Protein AF-A0A1G3Q7P1-F1 (afdb_monomer_lite)

Secondary structure (DSSP, 8-state):
-----------HHHHHHHHHHHHHHT--HHHHHHHHHHHHHHHHHHHHHHHHHTT-----HHHHHHHHT-

Radius of gyration: 20.46 Å; chains: 1; bounding box: 49×27×46 Å

Foldseek 3Di:
DDDDDDDDDDDPVVVVVLVVVCVVVVHHSVVVVVVVVVVVVVVVVVVVVVVVCVVPDDDDPVVVCVVVVD

Sequence (70 aa):
MPTKPLSITIDKDISEKLNRISSETHRKKSFYVNEALRVYFEELEDYEIALSRRGGKTTSLKDSKKELGL

Structure (mmCIF, N/CA/C/O backbone):
data_AF-A0A1G3Q7P1-F1
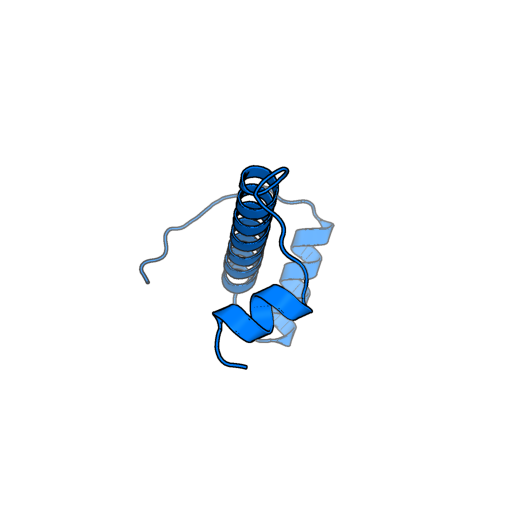#
_entry.id   AF-A0A1G3Q7P1-F1
#
loop_
_atom_site.group_PDB
_atom_site.id
_atom_site.type_symbol
_atom_site.label_atom_id
_atom_sit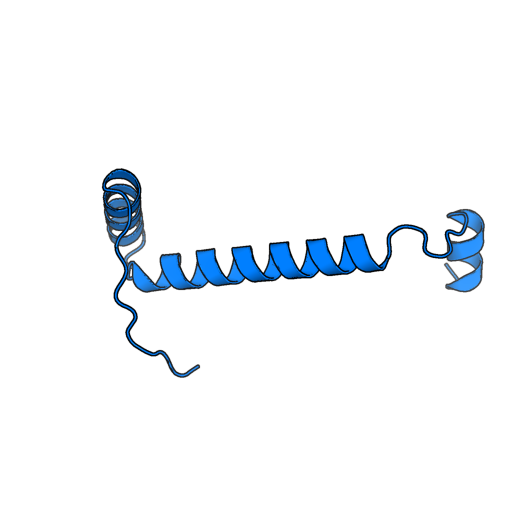e.label_alt_id
_atom_site.label_comp_id
_atom_site.label_asym_id
_atom_site.label_entity_id
_atom_site.label_seq_id
_atom_site.pdbx_PDB_ins_code
_atom_site.Cartn_x
_atom_site.Cartn_y
_atom_site.Cartn_z
_atom_site.occupancy
_atom_site.B_iso_or_equiv
_atom_site.auth_seq_id
_atom_site.auth_comp_id
_atom_site.auth_asym_id
_atom_site.auth_atom_id
_atom_site.pdbx_PDB_model_num
ATOM 1 N N . MET A 1 1 ? 5.458 15.294 8.196 1.00 64.56 1 MET A N 1
ATOM 2 C CA . MET A 1 1 ? 4.489 15.464 7.091 1.00 64.56 1 MET A CA 1
ATOM 3 C C . MET A 1 1 ? 3.107 15.690 7.682 1.00 64.56 1 MET A C 1
ATOM 5 O O . MET A 1 1 ? 2.783 15.005 8.647 1.00 64.56 1 MET A O 1
ATOM 9 N N . PRO A 1 2 ? 2.316 16.642 7.170 1.00 81.75 2 PRO A N 1
ATOM 10 C CA . PRO A 1 2 ? 0.943 16.841 7.621 1.00 81.75 2 PRO A CA 1
ATOM 11 C C . PRO A 1 2 ? 0.066 15.650 7.207 1.00 81.75 2 PRO A C 1
ATOM 13 O O . PRO A 1 2 ? 0.130 15.199 6.066 1.00 81.75 2 PRO A O 1
ATOM 16 N N . THR A 1 3 ? -0.752 15.141 8.126 1.00 84.56 3 THR A N 1
ATOM 17 C CA . THR A 1 3 ? -1.710 14.053 7.863 1.00 84.56 3 THR A CA 1
ATOM 18 C C . THR A 1 3 ? -3.134 14.593 7.834 1.00 84.56 3 THR A C 1
ATOM 20 O O . THR A 1 3 ? -3.470 15.468 8.631 1.00 84.56 3 THR A O 1
ATOM 23 N N . LYS A 1 4 ? -3.989 14.038 6.969 1.00 91.62 4 LYS A N 1
ATOM 24 C CA . LYS A 1 4 ? -5.432 14.323 6.935 1.00 91.62 4 LYS A CA 1
ATOM 25 C C . LYS A 1 4 ? -6.232 13.056 7.270 1.00 91.62 4 LYS A C 1
ATOM 27 O O . LYS A 1 4 ? -5.776 11.965 6.929 1.00 91.62 4 LYS A O 1
ATOM 32 N N . PRO A 1 5 ? -7.387 13.173 7.948 1.00 91.31 5 PRO A N 1
ATOM 33 C CA . PRO A 1 5 ? -8.253 12.029 8.204 1.00 91.31 5 PRO A CA 1
ATOM 34 C C . PRO A 1 5 ? -8.851 11.509 6.893 1.00 91.31 5 PRO A C 1
ATOM 36 O O . PRO A 1 5 ? -9.266 12.289 6.038 1.00 91.31 5 PRO A O 1
ATOM 39 N N . LEU A 1 6 ? -8.904 10.186 6.762 1.00 90.31 6 LEU A N 1
ATOM 40 C CA . LEU A 1 6 ? -9.491 9.477 5.632 1.00 90.31 6 LEU A CA 1
ATOM 41 C C . LEU A 1 6 ? -10.463 8.430 6.183 1.00 90.31 6 LEU A C 1
ATOM 43 O O . LEU A 1 6 ? -10.082 7.626 7.034 1.00 90.31 6 LEU A O 1
ATOM 47 N N . SER A 1 7 ? -11.708 8.458 5.708 1.00 93.62 7 SER A N 1
ATOM 48 C CA . SER A 1 7 ? -12.717 7.440 6.006 1.00 93.62 7 SER A CA 1
ATOM 49 C C . SER A 1 7 ? -12.907 6.571 4.771 1.00 93.62 7 SER A C 1
ATOM 51 O O . SER A 1 7 ? -13.190 7.096 3.696 1.00 93.62 7 SER A O 1
ATOM 53 N N . ILE A 1 8 ? -12.720 5.261 4.920 1.00 91.50 8 ILE A N 1
ATOM 54 C CA . ILE A 1 8 ? -12.856 4.276 3.844 1.00 91.50 8 ILE A CA 1
ATOM 55 C C . ILE A 1 8 ? -13.561 3.030 4.365 1.00 91.50 8 ILE A C 1
ATOM 57 O O . ILE A 1 8 ? -13.435 2.672 5.538 1.00 91.50 8 ILE A O 1
ATOM 61 N N . THR A 1 9 ? -14.266 2.351 3.469 1.00 95.88 9 THR A N 1
ATOM 62 C CA . THR A 1 9 ? -14.797 1.011 3.710 1.00 95.88 9 THR A CA 1
ATOM 63 C C . THR A 1 9 ? -13.796 -0.008 3.182 1.00 95.88 9 THR A C 1
ATOM 65 O O . THR A 1 9 ? -13.299 0.133 2.069 1.00 95.88 9 THR A O 1
ATOM 68 N N . ILE A 1 10 ? -13.490 -1.014 3.995 1.00 94.88 10 ILE A N 1
ATOM 69 C CA . ILE A 1 10 ? -12.590 -2.119 3.655 1.00 94.88 10 ILE A CA 1
ATOM 70 C C . ILE A 1 10 ? -13.249 -3.437 4.044 1.00 94.88 10 ILE A C 1
ATOM 72 O O . ILE A 1 10 ? -14.107 -3.462 4.932 1.00 94.88 10 ILE A O 1
ATOM 76 N N . ASP A 1 11 ? -12.812 -4.523 3.417 1.00 97.94 11 ASP A N 1
ATOM 77 C CA . ASP A 1 11 ? -13.289 -5.860 3.747 1.00 97.94 11 ASP A CA 1
ATOM 78 C C . ASP A 1 11 ? -12.988 -6.225 5.204 1.00 97.94 11 ASP A C 1
ATOM 80 O O . ASP A 1 11 ? -11.992 -5.791 5.803 1.00 97.94 11 ASP A O 1
ATOM 84 N N . LYS A 1 12 ? -13.860 -7.062 5.773 1.00 97.56 12 LYS A N 1
ATOM 85 C CA . LYS A 1 12 ? -13.770 -7.507 7.167 1.00 97.56 12 LYS A CA 1
ATOM 86 C C . LYS A 1 12 ? -12.405 -8.128 7.473 1.00 97.56 12 LYS A C 1
ATOM 88 O O . LYS A 1 12 ? -11.771 -7.748 8.455 1.00 97.56 12 LYS A O 1
ATOM 93 N N . ASP A 1 13 ? -11.919 -8.988 6.587 1.00 98.00 13 ASP A N 1
ATOM 94 C CA . ASP A 1 13 ? -10.660 -9.717 6.758 1.00 98.00 13 ASP A CA 1
ATOM 95 C C . ASP A 1 13 ? -9.451 -8.767 6.803 1.00 98.00 13 ASP A C 1
ATOM 97 O O . ASP A 1 13 ? -8.520 -8.945 7.594 1.00 98.00 13 ASP A O 1
ATOM 101 N N . ILE A 1 14 ? -9.480 -7.694 6.003 1.00 96.12 14 ILE A N 1
ATOM 102 C CA . ILE A 1 14 ? -8.436 -6.659 6.005 1.00 96.12 14 ILE A CA 1
ATOM 103 C C . ILE A 1 14 ? -8.474 -5.884 7.324 1.00 96.12 14 ILE A C 1
ATOM 105 O O . ILE A 1 14 ? -7.429 -5.638 7.931 1.00 96.12 14 ILE A O 1
ATOM 109 N N . SER A 1 15 ? -9.671 -5.525 7.796 1.00 95.94 15 SER A N 1
ATOM 110 C CA . SER A 1 15 ? -9.854 -4.852 9.085 1.00 95.94 15 SER A CA 1
ATOM 111 C C . SER A 1 15 ? -9.315 -5.694 10.248 1.00 95.94 15 SER A C 1
ATOM 113 O O . SER A 1 15 ? -8.580 -5.183 11.098 1.00 95.94 15 SER A O 1
ATOM 115 N N . GLU A 1 16 ? -9.603 -6.998 10.258 1.00 97.31 16 GLU A N 1
ATOM 116 C CA . GLU A 1 16 ? -9.092 -7.945 11.255 1.00 97.31 16 GLU A CA 1
ATOM 117 C C . GLU A 1 16 ? -7.566 -8.081 11.195 1.00 97.31 16 GLU A C 1
ATOM 119 O O . GLU A 1 16 ? -6.891 -8.010 12.227 1.00 97.31 16 GLU A O 1
ATOM 124 N N . LYS A 1 17 ? -6.987 -8.171 9.993 1.00 96.62 17 LYS A N 1
ATOM 125 C CA . LYS A 1 17 ? -5.530 -8.201 9.814 1.00 96.62 17 LYS A CA 1
ATOM 126 C C . LYS A 1 17 ? -4.867 -6.917 10.321 1.00 96.62 17 LYS A C 1
ATOM 128 O O . LYS A 1 17 ? -3.855 -6.993 11.019 1.00 96.62 17 LYS A O 1
ATOM 133 N N . LEU A 1 18 ? -5.445 -5.750 10.026 1.00 95.56 18 LEU A N 1
ATOM 134 C CA . LEU A 1 18 ? -4.966 -4.457 10.526 1.00 95.56 18 LEU A CA 1
ATOM 135 C C . LEU A 1 18 ? -5.065 -4.358 12.051 1.00 95.56 18 LEU A C 1
ATOM 137 O O . LEU A 1 18 ? -4.148 -3.823 12.670 1.00 95.56 18 LEU A O 1
ATOM 141 N N . ASN A 1 19 ? -6.139 -4.878 12.660 1.00 95.69 19 ASN A N 1
ATOM 142 C CA . ASN A 1 19 ? -6.271 -4.963 14.118 1.00 95.69 19 ASN A CA 1
ATOM 143 C C . ASN A 1 19 ? -5.114 -5.754 14.728 1.00 95.69 19 ASN A C 1
ATOM 145 O O . ASN A 1 19 ? -4.439 -5.245 15.620 1.00 95.69 19 ASN A O 1
ATOM 149 N N . ARG A 1 20 ? -4.861 -6.961 14.209 1.00 96.94 20 ARG A N 1
ATOM 150 C CA . ARG A 1 20 ? -3.827 -7.860 14.727 1.00 96.94 20 ARG A CA 1
ATOM 151 C C . ARG A 1 20 ? -2.434 -7.237 14.653 1.00 96.94 20 ARG A C 1
ATOM 153 O O . ARG A 1 20 ? -1.743 -7.148 15.664 1.00 96.94 20 ARG A O 1
ATOM 160 N N . ILE A 1 21 ? -2.049 -6.737 13.479 1.00 95.94 21 ILE A N 1
ATOM 161 C CA . ILE A 1 21 ? -0.724 -6.130 13.293 1.00 95.94 21 ILE A CA 1
ATOM 162 C C . ILE A 1 21 ? -0.590 -4.885 14.179 1.00 95.94 21 ILE A C 1
ATOM 164 O O . ILE A 1 21 ? 0.437 -4.693 14.819 1.00 95.94 21 ILE A O 1
ATOM 168 N N . SER A 1 22 ? -1.637 -4.060 14.265 1.00 95.81 22 SER A N 1
ATOM 169 C CA . SER A 1 22 ? -1.648 -2.873 15.124 1.00 95.81 22 SER A CA 1
ATOM 170 C C . SER A 1 22 ? -1.439 -3.219 16.603 1.00 95.81 22 SER A C 1
ATOM 172 O O . SER A 1 22 ? -0.680 -2.522 17.279 1.00 95.81 22 SER A O 1
ATOM 174 N N . SER A 1 23 ? -2.060 -4.300 17.094 1.00 95.56 23 SER A N 1
ATOM 175 C CA . SER A 1 23 ? -1.876 -4.767 18.474 1.00 95.56 23 SER A CA 1
ATOM 176 C C . SER A 1 23 ? -0.487 -5.344 18.737 1.00 95.56 23 SER A C 1
ATOM 178 O O . SER A 1 23 ? 0.092 -5.070 19.783 1.00 95.56 23 SER A O 1
ATOM 180 N N . GLU A 1 24 ? 0.076 -6.099 17.794 1.00 96.69 24 GLU A N 1
ATOM 181 C CA . GLU A 1 24 ? 1.389 -6.734 17.957 1.00 96.69 24 GLU A CA 1
ATOM 182 C C . GLU A 1 24 ? 2.522 -5.697 17.955 1.00 96.69 24 GLU A C 1
ATOM 184 O O . GLU A 1 24 ? 3.461 -5.775 18.745 1.00 96.69 24 GLU A O 1
ATOM 189 N N . THR A 1 25 ? 2.427 -4.678 17.100 1.00 94.75 25 THR A N 1
ATOM 190 C CA . THR A 1 25 ? 3.519 -3.718 16.873 1.00 94.75 25 THR A CA 1
ATOM 191 C C . THR A 1 25 ? 3.367 -2.402 17.625 1.00 94.75 25 THR A C 1
ATOM 193 O O . THR A 1 25 ? 4.246 -1.543 17.527 1.00 94.75 25 THR A O 1
ATOM 196 N N . HIS A 1 26 ? 2.249 -2.208 18.332 1.00 93.88 26 HIS A N 1
ATOM 197 C CA . HIS A 1 26 ? 1.899 -0.959 19.016 1.00 93.88 26 HIS A CA 1
ATOM 198 C C . HIS A 1 26 ? 1.837 0.264 18.078 1.00 93.88 26 HIS A C 1
ATOM 200 O O . HIS A 1 26 ? 1.956 1.414 18.510 1.00 93.88 26 HIS A O 1
ATOM 206 N N . ARG A 1 27 ? 1.629 0.044 16.773 1.00 93.88 27 ARG A N 1
ATOM 207 C CA . ARG A 1 27 ? 1.436 1.110 15.780 1.00 93.88 27 ARG A CA 1
ATOM 208 C C . ARG A 1 27 ? -0.033 1.242 15.418 1.00 93.88 27 ARG A C 1
ATOM 210 O O . ARG A 1 27 ? -0.759 0.259 15.353 1.00 93.88 27 ARG A O 1
ATOM 217 N N . LYS A 1 28 ? -0.482 2.463 15.123 1.00 94.38 28 LYS A N 1
ATOM 218 C CA . LYS A 1 28 ? -1.861 2.722 14.674 1.00 94.38 28 LYS A CA 1
ATOM 219 C C . LYS A 1 28 ? -2.121 2.061 13.319 1.00 94.38 28 LYS A C 1
ATOM 221 O O . LYS A 1 28 ? -1.261 2.102 12.448 1.00 94.38 28 LYS A O 1
ATOM 226 N N . LYS A 1 29 ? -3.343 1.577 13.078 1.00 93.75 29 LYS A N 1
ATOM 227 C CA . LYS A 1 29 ? -3.772 1.048 11.764 1.00 93.75 29 LYS A CA 1
ATOM 228 C C . LYS A 1 29 ? -3.476 2.001 10.603 1.00 93.75 29 LYS A C 1
ATOM 230 O O . LYS A 1 29 ? -3.047 1.564 9.544 1.00 93.75 29 LYS A O 1
ATOM 235 N N . SER A 1 30 ? -3.659 3.305 10.826 1.00 93.19 30 SER A N 1
ATOM 236 C CA . SER A 1 30 ? -3.395 4.345 9.826 1.00 93.19 30 SER A CA 1
ATOM 237 C C . SER A 1 30 ? -1.944 4.367 9.347 1.00 93.19 30 SER A C 1
ATOM 239 O O . SER A 1 30 ? -1.698 4.765 8.217 1.00 93.19 30 SER A O 1
ATOM 241 N N . PHE A 1 31 ? -0.986 3.931 10.173 1.00 94.06 31 PHE A N 1
ATOM 242 C CA . PHE A 1 31 ? 0.403 3.767 9.749 1.00 94.06 31 PHE A CA 1
ATOM 243 C C . PHE A 1 31 ? 0.495 2.748 8.608 1.00 94.06 31 PHE A C 1
ATOM 245 O O . PHE A 1 31 ? 1.028 3.060 7.553 1.00 94.06 31 PHE A O 1
ATOM 252 N N . TYR A 1 32 ? -0.099 1.5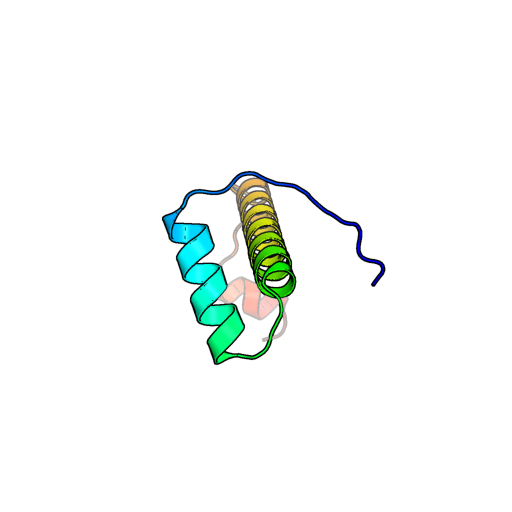69 8.796 1.00 94.38 32 TYR A N 1
ATOM 253 C CA . TYR A 1 32 ? -0.083 0.492 7.806 1.00 94.38 32 TYR A CA 1
ATOM 254 C C . TYR A 1 32 ? -0.863 0.828 6.546 1.00 94.38 32 TYR A C 1
ATOM 256 O O . TYR A 1 32 ? -0.419 0.493 5.457 1.00 94.38 32 TYR A O 1
ATOM 264 N N . VAL A 1 33 ? -2.001 1.511 6.688 1.00 94.50 33 VAL A N 1
ATOM 265 C CA . VAL A 1 33 ? -2.776 1.974 5.531 1.00 94.50 33 VAL A CA 1
ATOM 266 C C . VAL A 1 33 ? -1.955 2.961 4.702 1.00 94.50 33 VAL A C 1
ATOM 268 O O . VAL A 1 33 ? -1.861 2.799 3.492 1.00 94.50 33 VAL A O 1
ATOM 271 N N . ASN A 1 34 ? -1.316 3.946 5.340 1.00 94.06 34 ASN A N 1
ATOM 272 C CA . ASN A 1 34 ? -0.473 4.905 4.625 1.00 94.06 34 ASN A CA 1
ATOM 273 C C . ASN A 1 34 ? 0.736 4.235 3.964 1.00 94.06 34 ASN A C 1
ATOM 275 O O . ASN A 1 34 ? 1.076 4.592 2.842 1.00 94.06 34 ASN A O 1
ATOM 279 N N . GLU A 1 35 ? 1.368 3.275 4.640 1.00 95.25 35 GLU A N 1
ATOM 280 C CA . GLU A 1 35 ? 2.522 2.563 4.091 1.00 95.25 35 GLU A CA 1
ATOM 281 C C . GLU A 1 35 ? 2.134 1.688 2.897 1.00 95.25 35 GLU A C 1
ATOM 283 O O . GLU A 1 35 ? 2.781 1.743 1.859 1.00 95.25 35 GLU A O 1
ATOM 288 N N . ALA A 1 36 ? 1.032 0.942 3.003 1.00 95.25 36 ALA A N 1
ATOM 289 C CA . ALA A 1 36 ? 0.527 0.127 1.903 1.00 95.25 36 ALA A CA 1
ATOM 290 C C . ALA A 1 36 ? 0.160 0.983 0.683 1.00 95.25 36 ALA A C 1
ATOM 292 O O . ALA A 1 36 ? 0.483 0.613 -0.440 1.00 95.25 36 ALA A O 1
ATOM 293 N N . LEU A 1 37 ? -0.477 2.141 0.900 1.00 95.31 37 LEU A N 1
ATOM 294 C CA . LEU A 1 37 ? -0.792 3.075 -0.181 1.00 95.31 37 LEU A CA 1
ATOM 295 C C . LEU A 1 37 ? 0.470 3.671 -0.807 1.00 95.31 37 LEU A C 1
ATOM 297 O O . LEU A 1 37 ? 0.534 3.774 -2.025 1.00 95.31 37 LEU A O 1
ATOM 301 N N . ARG A 1 38 ? 1.473 4.040 0.000 1.00 96.31 38 ARG A N 1
ATOM 302 C CA . ARG A 1 38 ? 2.761 4.535 -0.503 1.00 96.31 38 ARG A CA 1
ATOM 303 C C . ARG A 1 38 ? 3.414 3.503 -1.418 1.00 96.31 38 ARG A C 1
ATOM 305 O O . ARG A 1 38 ? 3.708 3.836 -2.557 1.00 96.31 38 ARG A O 1
ATOM 312 N N . VAL A 1 39 ? 3.582 2.274 -0.931 1.00 97.44 39 VAL A N 1
ATOM 313 C CA . VAL A 1 39 ? 4.207 1.190 -1.702 1.00 97.44 39 VAL A CA 1
ATOM 314 C C . VAL A 1 39 ? 3.416 0.910 -2.978 1.00 97.44 39 VAL A C 1
ATOM 316 O O . VAL A 1 39 ? 4.003 0.812 -4.045 1.00 97.44 39 VAL A O 1
ATOM 319 N N . TYR A 1 40 ? 2.083 0.865 -2.900 1.00 97.06 40 TYR A N 1
ATOM 320 C CA . TYR A 1 40 ? 1.236 0.674 -4.078 1.00 97.06 40 TYR A CA 1
ATOM 321 C C . TYR A 1 40 ? 1.441 1.763 -5.141 1.00 97.06 40 TYR A C 1
ATOM 323 O O . TYR A 1 40 ? 1.514 1.459 -6.330 1.00 97.06 40 TYR A O 1
ATOM 331 N N . PHE A 1 41 ? 1.535 3.033 -4.734 1.00 97.50 41 PHE A N 1
ATOM 332 C CA . PHE A 1 41 ? 1.788 4.122 -5.679 1.00 97.50 41 PHE A CA 1
ATOM 333 C C . PHE A 1 41 ? 3.205 4.077 -6.253 1.00 97.50 41 PHE A C 1
ATOM 335 O O . PHE A 1 41 ? 3.354 4.295 -7.449 1.00 97.50 41 PHE A O 1
ATOM 342 N N . GLU A 1 42 ? 4.214 3.750 -5.444 1.00 97.38 42 GLU A N 1
ATOM 343 C CA . GLU A 1 42 ? 5.594 3.565 -5.916 1.00 97.38 42 GLU A CA 1
ATOM 344 C C . GLU A 1 42 ? 5.673 2.440 -6.965 1.00 97.38 42 GLU A C 1
ATOM 346 O O . GLU A 1 42 ? 6.235 2.637 -8.040 1.00 97.38 42 GLU A O 1
ATOM 351 N N . GLU A 1 43 ? 5.026 1.295 -6.720 1.00 97.50 43 GLU A N 1
ATOM 352 C CA . GLU A 1 43 ? 4.969 0.187 -7.684 1.00 97.50 43 GLU A CA 1
ATOM 353 C C . GLU A 1 43 ? 4.244 0.572 -8.981 1.00 97.50 43 GLU A C 1
ATOM 355 O O . GLU A 1 43 ? 4.663 0.1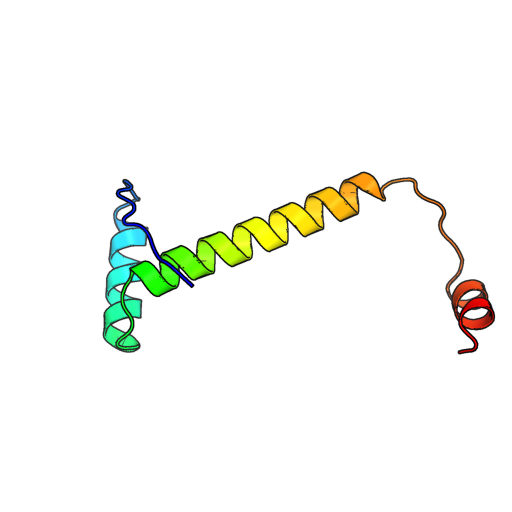82 -10.075 1.00 97.50 43 GLU A O 1
ATOM 360 N N . LEU A 1 44 ? 3.157 1.343 -8.878 1.00 97.38 44 LEU A N 1
ATOM 361 C CA . LEU A 1 44 ? 2.421 1.825 -10.043 1.00 97.38 44 LEU A CA 1
ATOM 362 C C . LEU A 1 44 ? 3.264 2.805 -10.872 1.00 97.38 44 LEU A C 1
ATOM 364 O O . LEU A 1 44 ? 3.277 2.712 -12.098 1.00 97.38 44 LEU A O 1
ATOM 368 N N . GLU A 1 45 ? 3.989 3.716 -10.223 1.00 96.62 45 GLU A N 1
ATOM 369 C CA . GLU A 1 45 ? 4.904 4.645 -10.892 1.00 96.62 45 GLU A CA 1
ATOM 370 C C . GLU A 1 45 ? 6.036 3.899 -11.608 1.00 96.62 45 GLU A C 1
ATOM 372 O O . GLU A 1 45 ? 6.296 4.161 -12.785 1.00 96.62 45 GLU A O 1
ATOM 377 N N . ASP A 1 46 ? 6.660 2.921 -10.949 1.00 96.12 46 ASP A N 1
ATOM 378 C CA . ASP A 1 46 ? 7.699 2.083 -11.551 1.00 96.12 46 ASP A CA 1
ATOM 379 C C 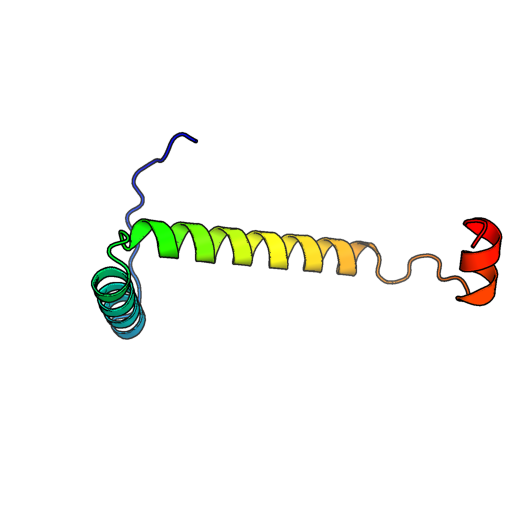. ASP A 1 46 ? 7.175 1.307 -12.766 1.00 96.12 46 ASP A C 1
ATOM 381 O O . ASP A 1 46 ? 7.850 1.216 -13.801 1.00 96.12 46 ASP A O 1
ATOM 385 N N . TYR A 1 47 ? 5.950 0.783 -12.677 1.00 95.75 47 TYR A N 1
ATOM 386 C CA . TYR A 1 47 ? 5.288 0.108 -13.788 1.00 95.75 47 TYR A CA 1
ATOM 387 C C . TYR A 1 47 ? 5.061 1.046 -14.982 1.00 95.75 47 TYR A C 1
ATOM 389 O O . TYR A 1 47 ? 5.405 0.697 -16.116 1.00 95.75 47 TYR A O 1
ATOM 397 N N . GLU A 1 48 ? 4.551 2.254 -14.747 1.00 95.31 48 GLU A N 1
ATOM 398 C CA . GLU A 1 48 ? 4.352 3.262 -15.795 1.00 95.31 48 GLU A CA 1
ATOM 399 C C . GLU A 1 48 ? 5.682 3.707 -16.422 1.00 95.31 48 GLU A C 1
ATOM 401 O O . GLU A 1 48 ? 5.803 3.822 -17.647 1.00 95.31 48 GLU A O 1
ATOM 406 N N . ILE A 1 49 ? 6.734 3.876 -15.615 1.00 95.12 49 ILE A N 1
ATOM 407 C CA . ILE A 1 49 ? 8.085 4.157 -16.112 1.00 95.12 49 ILE A CA 1
ATOM 408 C C . ILE A 1 49 ? 8.558 3.015 -17.017 1.00 95.12 49 ILE A C 1
ATOM 410 O O . ILE A 1 49 ? 9.063 3.273 -18.115 1.00 95.12 49 ILE A O 1
ATOM 414 N N . ALA A 1 50 ? 8.379 1.759 -16.607 1.00 93.62 50 ALA A N 1
ATOM 415 C CA . ALA A 1 50 ? 8.751 0.602 -17.415 1.00 93.62 50 ALA A CA 1
ATOM 416 C C . ALA A 1 50 ? 7.969 0.549 -18.738 1.00 93.62 50 ALA A C 1
ATOM 418 O O . ALA A 1 50 ? 8.562 0.315 -19.795 1.00 93.62 50 ALA A O 1
ATOM 419 N N . LEU A 1 51 ? 6.662 0.825 -18.707 1.00 93.50 51 LEU A N 1
ATOM 420 C CA . LEU A 1 51 ? 5.829 0.912 -19.905 1.00 93.50 51 LEU A CA 1
ATOM 421 C C . LEU A 1 51 ? 6.289 2.028 -20.845 1.00 93.50 51 LEU A C 1
ATOM 423 O O . LEU A 1 51 ? 6.404 1.785 -22.046 1.00 93.50 51 LEU A O 1
ATOM 427 N N . SER A 1 52 ? 6.604 3.214 -20.320 1.00 92.00 52 SER A N 1
ATOM 428 C CA . SER A 1 52 ? 7.084 4.345 -21.128 1.00 92.00 52 SER A CA 1
ATOM 429 C C . SER A 1 52 ? 8.425 4.057 -21.810 1.00 92.00 52 SER A C 1
ATOM 431 O O . SER A 1 52 ? 8.690 4.535 -22.912 1.00 92.00 52 SER A O 1
ATOM 433 N N . ARG A 1 53 ? 9.268 3.232 -21.179 1.00 90.12 53 ARG A N 1
ATOM 434 C CA . ARG A 1 53 ? 10.561 2.791 -21.717 1.00 90.12 53 ARG A CA 1
ATOM 435 C C . ARG A 1 53 ? 10.441 1.599 -22.668 1.00 90.12 53 ARG A C 1
ATOM 437 O O . ARG A 1 53 ? 11.429 1.236 -23.311 1.00 90.12 53 ARG A O 1
ATOM 444 N N . ARG A 1 54 ? 9.264 0.974 -22.778 1.00 88.44 54 ARG A N 1
ATOM 445 C CA . ARG A 1 54 ? 9.045 -0.193 -23.639 1.00 88.44 54 ARG A CA 1
ATOM 446 C C . ARG A 1 54 ? 9.288 0.180 -25.103 1.00 88.44 54 ARG A C 1
ATOM 448 O O . ARG A 1 54 ? 8.679 1.102 -25.629 1.00 88.44 54 ARG A O 1
ATOM 455 N N . GLY A 1 55 ? 10.169 -0.562 -25.774 1.00 82.25 55 GLY A N 1
ATOM 456 C CA . GLY A 1 55 ? 10.573 -0.262 -27.155 1.00 82.25 55 GLY A CA 1
ATOM 457 C C . GLY A 1 55 ? 11.594 0.876 -27.282 1.00 82.25 55 GLY A C 1
ATOM 458 O O . GLY A 1 55 ? 11.915 1.283 -28.397 1.00 82.25 55 GLY A O 1
ATOM 459 N N . GLY A 1 56 ? 12.123 1.377 -26.161 1.00 82.50 56 GLY A N 1
ATOM 460 C CA . GLY A 1 56 ? 13.260 2.289 -26.146 1.00 82.50 56 GLY A CA 1
ATOM 461 C C . GLY A 1 56 ? 14.543 1.636 -26.670 1.00 82.50 56 GLY A C 1
ATOM 462 O O . GLY A 1 56 ? 14.633 0.417 -26.836 1.00 82.50 56 GLY A O 1
ATOM 463 N N . LYS A 1 57 ? 15.563 2.463 -26.930 1.00 83.81 57 LYS A N 1
ATOM 464 C CA . LYS A 1 57 ? 16.879 1.983 -27.369 1.00 83.81 57 LYS A CA 1
ATOM 465 C C . LYS A 1 57 ? 17.455 1.015 -26.339 1.00 83.81 57 LYS A C 1
ATOM 467 O O . LYS A 1 57 ? 17.576 1.348 -25.163 1.00 83.81 57 LYS A O 1
ATOM 472 N N . THR A 1 58 ? 17.837 -0.163 -26.808 1.00 83.31 58 THR A N 1
ATOM 473 C CA . THR A 1 58 ? 18.586 -1.145 -26.029 1.00 83.31 58 THR A CA 1
ATOM 474 C C . THR A 1 58 ? 20.037 -1.136 -26.492 1.00 83.31 58 THR A C 1
ATOM 476 O O . THR A 1 58 ? 20.341 -0.773 -27.628 1.00 83.31 58 THR A O 1
ATOM 479 N N . THR A 1 59 ? 20.948 -1.490 -25.597 1.00 86.38 59 THR A N 1
ATOM 480 C CA . THR A 1 59 ? 22.376 -1.612 -25.894 1.00 86.38 59 THR A CA 1
ATOM 481 C C . THR A 1 59 ? 22.906 -2.878 -25.229 1.00 86.38 59 THR A C 1
ATOM 483 O O . THR A 1 59 ? 22.294 -3.395 -24.288 1.00 86.38 59 THR A O 1
ATOM 486 N N . SER A 1 60 ? 23.994 -3.435 -25.757 1.00 89.62 60 SER A N 1
ATOM 487 C CA . SER A 1 60 ? 24.577 -4.647 -25.193 1.00 89.62 60 SER A CA 1
ATOM 488 C C . SER A 1 60 ? 25.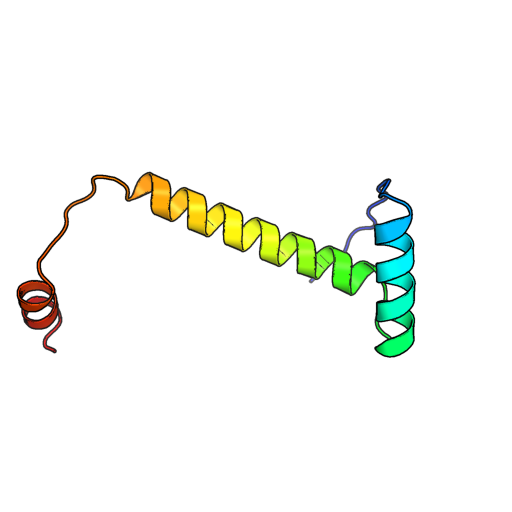277 -4.326 -23.874 1.00 89.62 60 SER A C 1
ATOM 490 O O . SER A 1 60 ? 25.851 -3.253 -23.701 1.00 89.62 60 SER A O 1
ATOM 492 N N . LEU A 1 61 ? 25.301 -5.285 -22.948 1.00 88.81 61 LEU A N 1
ATOM 493 C CA . LEU A 1 61 ? 25.940 -5.092 -21.642 1.00 88.81 61 LEU A CA 1
ATOM 494 C C . LEU A 1 61 ? 27.441 -4.759 -21.764 1.00 88.81 61 LEU A C 1
ATOM 496 O O . LEU A 1 61 ? 27.996 -4.070 -20.912 1.00 88.81 61 LEU A O 1
ATOM 500 N N . LYS A 1 62 ? 28.093 -5.230 -22.838 1.00 92.25 62 LYS A N 1
ATOM 501 C CA . LYS A 1 62 ? 29.491 -4.918 -23.162 1.00 92.25 62 LYS A CA 1
ATOM 502 C C . LYS A 1 62 ? 29.653 -3.454 -23.578 1.00 92.25 62 LYS A C 1
ATOM 504 O O . LYS A 1 62 ? 30.580 -2.796 -23.112 1.00 92.25 62 LYS A O 1
ATOM 509 N N . ASP A 1 63 ? 28.752 -2.959 -24.421 1.00 90.06 63 ASP A N 1
ATOM 510 C CA . ASP A 1 63 ? 28.793 -1.582 -24.915 1.00 90.06 63 ASP A CA 1
ATOM 511 C C . ASP A 1 63 ? 28.413 -0.591 -23.806 1.00 90.06 63 ASP A C 1
ATOM 513 O O . ASP A 1 63 ? 29.114 0.400 -23.621 1.00 90.06 63 ASP A O 1
ATOM 517 N N . SER A 1 64 ? 27.414 -0.913 -22.973 1.00 91.00 64 SER A N 1
ATOM 518 C CA . SER A 1 64 ? 27.056 -0.104 -21.796 1.00 91.00 64 SER A CA 1
ATOM 519 C C . SER A 1 64 ? 28.211 0.071 -20.814 1.00 91.00 64 SER A C 1
ATOM 521 O O . SER A 1 64 ? 28.435 1.171 -20.321 1.00 91.00 64 SER A O 1
ATOM 523 N N . LYS A 1 65 ? 28.956 -1.003 -20.514 1.00 89.81 65 LYS A N 1
ATOM 524 C CA . LYS A 1 65 ? 30.113 -0.927 -19.606 1.00 89.81 65 LYS A CA 1
ATOM 525 C C . LYS A 1 65 ? 31.189 0.003 -20.152 1.00 89.81 65 LYS A C 1
ATOM 527 O O . LYS A 1 65 ? 31.668 0.876 -19.436 1.00 89.81 65 LYS A O 1
ATOM 532 N N . LYS A 1 66 ? 31.477 -0.119 -21.451 1.00 92.81 66 LYS A N 1
ATOM 533 C CA . LYS A 1 66 ? 32.430 0.749 -22.142 1.00 92.81 66 LYS A CA 1
ATOM 534 C C . LYS A 1 66 ? 32.002 2.222 -22.104 1.00 92.81 66 LYS A C 1
ATOM 536 O O . LYS A 1 66 ? 32.851 3.074 -21.867 1.00 92.81 66 LYS A O 1
ATOM 541 N N . GLU A 1 67 ? 30.719 2.522 -22.317 1.00 90.81 67 GLU A N 1
ATOM 542 C CA . GLU A 1 67 ? 30.179 3.892 -22.240 1.00 90.81 67 GLU A CA 1
ATOM 543 C C . GLU A 1 67 ? 30.233 4.477 -20.820 1.00 90.81 67 GLU A C 1
ATOM 545 O O . GLU A 1 67 ? 30.500 5.666 -20.659 1.00 90.81 67 GLU A O 1
ATOM 550 N N . LEU A 1 68 ? 30.018 3.650 -19.793 1.00 92.12 68 LEU A N 1
ATOM 551 C CA . LEU A 1 68 ? 30.035 4.064 -18.386 1.00 92.12 68 LEU A CA 1
ATOM 552 C C . LEU A 1 68 ? 31.438 4.077 -17.753 1.00 92.12 68 LEU A C 1
ATOM 554 O O . LEU A 1 68 ? 31.571 4.468 -16.595 1.00 92.12 68 LEU A O 1
ATOM 558 N N . GLY A 1 69 ? 32.479 3.664 -18.485 1.00 90.50 69 GLY A N 1
ATOM 559 C CA . GLY A 1 69 ? 33.852 3.592 -17.974 1.00 90.50 69 GLY A CA 1
ATOM 560 C C . GLY A 1 69 ? 34.074 2.488 -16.932 1.00 90.50 69 GLY A C 1
ATOM 561 O O . GLY A 1 69 ? 34.946 2.634 -16.075 1.00 90.50 69 GLY A O 1
ATOM 562 N N . LEU A 1 70 ? 33.273 1.419 -16.996 1.00 87.00 70 LEU A N 1
ATOM 563 C CA . LEU A 1 70 ? 33.303 0.247 -16.111 1.00 87.00 70 LEU A CA 1
ATOM 564 C C . LEU A 1 70 ? 33.946 -0.978 -16.775 1.00 87.00 70 LEU A C 1
ATOM 566 O O . LEU A 1 70 ? 33.840 -1.125 -18.016 1.00 87.00 70 LEU A O 1
#

pLDDT: mean 92.69, std 5.33, range [64.56, 98.0]